Protein AF-A0A6G7IZD3-F1 (afdb_monomer_lite)

pLDDT: mean 78.86, std 16.86, range [27.64, 96.38]

Structure (mmCIF, N/CA/C/O backbone):
data_AF-A0A6G7IZD3-F1
#
_entry.id   AF-A0A6G7IZD3-F1
#
loop_
_atom_site.group_PDB
_atom_site.id
_atom_site.type_symbol
_atom_site.label_atom_id
_atom_site.label_alt_id
_atom_site.label_comp_id
_atom_site.label_asym_id
_atom_site.label_entity_id
_atom_site.label_seq_id
_atom_site.pdbx_PDB_ins_code
_atom_site.Cartn_x
_atom_site.Cartn_y
_atom_site.Cartn_z
_atom_site.occupancy
_atom_site.B_iso_or_equiv
_atom_site.auth_seq_id
_atom_site.auth_comp_id
_atom_site.auth_asym_id
_atom_site.auth_atom_id
_atom_site.pdbx_PDB_model_num
ATOM 1 N N . MET A 1 1 ? 18.935 -25.481 -14.972 1.00 35.91 1 MET A N 1
ATOM 2 C CA . MET A 1 1 ? 19.713 -24.483 -14.198 1.00 35.91 1 MET A CA 1
ATOM 3 C C . MET A 1 1 ? 18.790 -23.864 -13.155 1.00 35.91 1 MET A C 1
ATOM 5 O O . MET A 1 1 ? 17.747 -23.353 -13.542 1.00 35.91 1 MET A O 1
ATOM 9 N N . ARG A 1 2 ? 19.102 -23.977 -11.855 1.00 42.25 2 ARG A N 1
ATOM 10 C CA . ARG A 1 2 ? 18.309 -23.358 -10.774 1.00 42.25 2 ARG A CA 1
ATOM 11 C C . ARG A 1 2 ? 18.469 -21.837 -10.853 1.00 42.25 2 ARG A C 1
ATOM 13 O O . ARG A 1 2 ? 19.599 -21.363 -10.804 1.00 42.25 2 ARG A O 1
ATOM 20 N N . LYS A 1 3 ? 17.362 -21.101 -10.994 1.00 42.66 3 LYS A N 1
ATOM 21 C CA . LYS A 1 3 ? 17.343 -19.641 -10.840 1.00 42.66 3 LYS A CA 1
ATOM 22 C C . LYS A 1 3 ? 17.740 -19.331 -9.395 1.00 42.66 3 LYS A C 1
ATOM 24 O O . LYS A 1 3 ? 17.061 -19.772 -8.472 1.00 42.66 3 LYS A O 1
ATOM 29 N N . GLN A 1 4 ? 18.888 -18.695 -9.194 1.00 53.31 4 GLN A N 1
ATOM 30 C CA . GLN A 1 4 ? 19.262 -18.155 -7.890 1.00 53.31 4 GLN A CA 1
ATOM 31 C C . GLN A 1 4 ? 18.761 -16.715 -7.858 1.00 53.31 4 GLN A C 1
ATOM 33 O O . GLN A 1 4 ? 19.456 -15.802 -8.297 1.00 53.31 4 GLN A O 1
ATOM 38 N N . ASP A 1 5 ? 17.519 -16.545 -7.410 1.00 52.12 5 ASP A N 1
ATOM 39 C CA . ASP A 1 5 ? 16.900 -15.236 -7.238 1.00 52.12 5 ASP A CA 1
ATOM 40 C C . ASP A 1 5 ? 17.411 -14.645 -5.913 1.00 52.12 5 ASP A C 1
ATOM 42 O O . ASP A 1 5 ? 17.021 -15.094 -4.833 1.00 52.12 5 ASP A O 1
ATOM 46 N N . LEU A 1 6 ? 18.305 -13.653 -5.973 1.00 57.88 6 LEU A N 1
ATOM 47 C CA . LEU A 1 6 ? 18.665 -12.862 -4.795 1.00 57.88 6 LEU A CA 1
ATOM 48 C C . LEU A 1 6 ? 17.805 -11.596 -4.775 1.00 57.88 6 LEU A C 1
ATOM 50 O O . LEU A 1 6 ? 17.973 -10.683 -5.587 1.00 57.88 6 LEU A O 1
ATOM 54 N N . GLY A 1 7 ? 16.847 -11.567 -3.849 1.00 58.84 7 GLY A N 1
ATOM 55 C CA . GLY A 1 7 ? 15.997 -10.412 -3.577 1.00 58.84 7 GLY A CA 1
ATOM 56 C C . GLY A 1 7 ? 16.368 -9.762 -2.249 1.00 58.84 7 GLY A C 1
ATOM 57 O O . GLY A 1 7 ? 16.446 -10.446 -1.230 1.00 58.84 7 GLY A O 1
ATOM 58 N N . MET A 1 8 ? 16.561 -8.442 -2.242 1.00 63.50 8 MET A N 1
ATOM 59 C CA . MET A 1 8 ? 16.710 -7.658 -1.012 1.00 63.50 8 MET A CA 1
ATOM 60 C C . MET A 1 8 ? 15.430 -6.875 -0.733 1.00 63.50 8 MET A C 1
ATOM 62 O O . MET A 1 8 ? 14.845 -6.262 -1.633 1.00 63.50 8 MET A O 1
ATOM 66 N N . TRP A 1 9 ? 15.007 -6.895 0.530 1.00 63.50 9 TRP A N 1
ATOM 67 C CA . TRP A 1 9 ? 13.787 -6.255 1.003 1.00 63.50 9 TRP A CA 1
ATOM 68 C C . TRP A 1 9 ? 14.117 -5.245 2.091 1.00 63.50 9 TRP A C 1
ATOM 70 O O . TRP A 1 9 ? 14.717 -5.602 3.102 1.00 63.50 9 TRP A O 1
ATOM 80 N N . TYR A 1 10 ? 13.653 -4.012 1.916 1.00 62.75 10 TYR A N 1
ATOM 81 C CA . TYR A 1 10 ? 13.659 -3.010 2.973 1.00 62.75 10 TYR A CA 1
ATOM 82 C C . TYR A 1 10 ? 12.242 -2.492 3.161 1.00 62.75 10 TYR A C 1
ATOM 84 O O . TYR A 1 10 ? 11.595 -2.063 2.205 1.00 62.75 10 TYR A O 1
ATOM 92 N N . GLN A 1 11 ? 11.748 -2.554 4.394 1.00 63.59 11 GLN A N 1
ATOM 93 C CA . GLN A 1 11 ? 10.461 -1.990 4.768 1.00 63.59 11 GLN A CA 1
ATOM 94 C C . GLN A 1 11 ? 10.669 -1.038 5.937 1.00 63.59 11 GLN A C 1
ATOM 96 O O . GLN A 1 11 ? 11.141 -1.441 6.997 1.00 63.59 11 GLN A O 1
ATOM 101 N N . VAL A 1 12 ? 10.315 0.225 5.727 1.00 64.44 12 VAL A N 1
ATOM 102 C CA . VAL A 1 12 ? 10.351 1.260 6.754 1.00 64.44 12 VAL A CA 1
ATOM 103 C C . VAL A 1 12 ? 8.914 1.600 7.101 1.00 64.44 12 VAL A C 1
ATOM 105 O O . VAL A 1 12 ? 8.149 2.032 6.241 1.00 64.44 12 VAL A O 1
ATOM 108 N N . PHE A 1 13 ? 8.552 1.400 8.363 1.00 63.47 13 PHE A N 1
ATOM 109 C CA . PHE A 1 13 ? 7.312 1.918 8.920 1.00 63.47 13 PHE A CA 1
ATOM 110 C C . PHE A 1 13 ? 7.646 3.121 9.788 1.00 63.47 13 PHE A C 1
ATOM 112 O O . PHE A 1 13 ? 8.287 2.984 10.828 1.00 63.47 13 PHE A O 1
ATOM 119 N N . LEU A 1 14 ? 7.185 4.296 9.381 1.00 60.03 14 LEU A N 1
ATOM 120 C CA . LEU A 1 14 ? 7.138 5.454 10.255 1.00 60.03 14 LEU A CA 1
ATOM 121 C C . LEU A 1 14 ? 5.797 5.411 10.984 1.00 60.03 14 LEU A C 1
ATOM 123 O O . LEU A 1 14 ? 4.735 5.707 10.428 1.00 60.03 14 LEU A O 1
ATOM 127 N N . PHE A 1 15 ? 5.859 4.959 12.233 1.00 55.59 15 PHE A N 1
ATOM 128 C CA . PHE A 1 15 ? 4.711 4.895 13.121 1.00 55.59 15 PHE A CA 1
ATOM 129 C C . PHE A 1 15 ? 4.615 6.194 13.920 1.00 55.59 15 PHE A C 1
ATOM 131 O O . PHE A 1 15 ? 5.536 6.539 14.659 1.00 55.59 15 PHE A O 1
ATOM 138 N N . HIS A 1 16 ? 3.493 6.906 13.808 1.00 55.91 16 HIS A N 1
ATOM 139 C CA . HIS A 1 16 ? 3.177 7.950 14.775 1.00 55.91 16 HIS A CA 1
ATOM 140 C C . HIS A 1 16 ? 2.658 7.275 16.059 1.00 55.91 16 HIS A C 1
ATOM 142 O O . HIS A 1 16 ? 1.757 6.443 15.944 1.00 55.91 16 HIS A O 1
ATOM 148 N N . PRO A 1 17 ? 3.145 7.607 17.272 1.00 47.50 17 PRO A N 1
ATOM 149 C CA . PRO A 1 17 ? 2.797 6.897 18.516 1.00 47.50 17 PRO A CA 1
ATOM 150 C C . PRO A 1 17 ? 1.292 6.783 18.808 1.00 47.50 17 PRO A C 1
ATOM 152 O O . PRO A 1 17 ? 0.850 5.847 19.468 1.00 47.50 17 PRO A O 1
ATOM 155 N N . SER A 1 18 ? 0.489 7.713 18.283 1.00 59.00 18 SER A N 1
ATOM 156 C CA . SER A 1 18 ? -0.975 7.714 18.395 1.00 59.00 18 SER A CA 1
ATOM 157 C C . SER A 1 18 ? -1.666 6.633 17.553 1.00 59.00 18 SER A C 1
ATOM 159 O O . SER A 1 18 ? -2.852 6.361 17.742 1.00 59.00 18 SER A O 1
ATOM 161 N N . GLY A 1 19 ? -0.956 6.040 16.588 1.00 65.81 19 GLY A N 1
ATOM 162 C CA . GLY A 1 19 ? -1.510 5.112 15.611 1.00 65.81 19 GLY A CA 1
ATOM 163 C C . GLY A 1 19 ? -2.599 5.735 14.734 1.00 65.81 19 GLY A C 1
ATOM 164 O O . GLY A 1 19 ? -3.431 4.996 14.228 1.00 65.81 19 GLY A O 1
ATOM 165 N N . ILE A 1 20 ? -2.654 7.066 14.594 1.00 79.88 20 ILE A N 1
ATOM 166 C CA . ILE A 1 20 ? -3.633 7.773 13.743 1.00 79.88 20 ILE A CA 1
ATOM 167 C C . ILE A 1 20 ? -3.161 7.808 12.289 1.00 79.88 20 ILE A C 1
ATOM 169 O O . ILE A 1 20 ? -3.960 7.624 11.373 1.00 79.88 20 ILE A O 1
ATOM 173 N N . LEU A 1 21 ? -1.860 8.020 12.091 1.00 82.94 21 LEU A N 1
ATOM 174 C CA . LEU A 1 21 ? -1.220 8.100 10.788 1.00 82.94 21 LEU A CA 1
ATOM 175 C C . LEU A 1 21 ? -0.028 7.151 10.739 1.00 82.94 21 LEU A C 1
ATOM 177 O O . LEU A 1 21 ? 0.789 7.107 11.662 1.00 82.94 21 LEU A O 1
ATOM 181 N N . VAL A 1 22 ? 0.055 6.394 9.653 1.00 83.50 22 VAL A N 1
ATOM 182 C CA . VAL A 1 22 ? 1.149 5.466 9.382 1.00 83.50 22 VAL A CA 1
ATOM 183 C C . VAL A 1 22 ? 1.633 5.715 7.964 1.00 83.50 22 VAL A C 1
ATOM 185 O O . VAL A 1 22 ? 0.832 5.716 7.031 1.00 83.50 22 VAL A O 1
ATOM 188 N N . LEU A 1 23 ? 2.938 5.915 7.815 1.00 83.50 23 LEU A N 1
ATOM 189 C CA . LEU A 1 23 ? 3.604 5.946 6.519 1.00 83.50 23 LEU A CA 1
ATOM 190 C C . LEU A 1 23 ? 4.475 4.696 6.412 1.00 83.50 23 LEU A C 1
ATOM 192 O O . LEU A 1 23 ? 5.363 4.475 7.236 1.00 83.50 23 LEU A O 1
ATOM 196 N N . GLY A 1 24 ? 4.190 3.865 5.421 1.00 82.25 24 GLY A N 1
ATOM 197 C CA . GLY A 1 24 ? 4.995 2.719 5.044 1.00 82.25 24 GLY A CA 1
ATOM 198 C C . GLY A 1 24 ? 5.699 2.993 3.723 1.00 82.25 24 GLY A C 1
ATOM 199 O O . GLY A 1 24 ? 5.113 3.535 2.793 1.00 82.25 24 GLY A O 1
ATOM 200 N N . SER A 1 25 ? 6.970 2.623 3.635 1.00 78.88 25 SER A N 1
ATOM 201 C CA . SER A 1 25 ? 7.664 2.512 2.355 1.00 78.88 25 SER A CA 1
ATOM 202 C C . SER A 1 25 ? 8.340 1.155 2.274 1.00 78.88 25 SER A C 1
ATOM 204 O O . SER A 1 25 ? 9.030 0.726 3.202 1.00 78.88 25 SER A O 1
ATOM 206 N N . LYS A 1 26 ? 8.139 0.470 1.154 1.00 80.94 26 LYS A N 1
ATOM 207 C CA . LYS A 1 26 ? 8.713 -0.832 0.847 1.00 80.94 26 LYS A CA 1
ATOM 208 C C . LYS A 1 26 ? 9.536 -0.726 -0.428 1.00 80.94 26 LYS A C 1
ATOM 210 O O . LYS A 1 26 ? 9.001 -0.435 -1.491 1.00 80.94 26 LYS A O 1
ATOM 215 N N . LEU A 1 27 ? 10.828 -1.010 -0.323 1.00 81.31 27 LEU A N 1
ATOM 216 C CA . LEU A 1 27 ? 11.745 -1.107 -1.451 1.00 81.31 27 LEU A CA 1
ATOM 217 C C . LEU A 1 27 ? 12.117 -2.575 -1.677 1.00 81.31 27 LEU A C 1
ATOM 219 O O . LEU A 1 27 ? 12.461 -3.300 -0.739 1.00 81.31 27 LEU A O 1
ATOM 223 N N . LYS A 1 28 ? 12.041 -3.006 -2.932 1.00 79.38 28 LYS A N 1
ATOM 224 C CA . LYS A 1 28 ? 12.362 -4.355 -3.385 1.00 79.38 28 LYS A CA 1
ATOM 225 C C . LYS A 1 28 ? 13.293 -4.271 -4.591 1.00 79.38 28 LYS A C 1
ATOM 227 O O . LYS A 1 28 ? 12.936 -3.683 -5.609 1.00 79.38 28 LYS A O 1
ATOM 232 N N . GLY A 1 29 ? 14.462 -4.890 -4.476 1.00 79.25 29 GLY A N 1
ATOM 233 C CA . GLY A 1 29 ? 15.401 -5.070 -5.582 1.00 79.25 29 GLY A CA 1
ATOM 234 C C . GLY A 1 29 ? 15.582 -6.552 -5.879 1.00 79.25 29 GLY A C 1
ATOM 235 O O . GLY A 1 29 ? 15.780 -7.335 -4.950 1.00 79.25 29 GLY A O 1
ATOM 236 N N . HIS A 1 30 ? 15.493 -6.936 -7.149 1.00 80.19 30 HIS A N 1
ATOM 237 C CA . HIS A 1 30 ? 15.719 -8.304 -7.618 1.00 80.19 30 HIS A CA 1
ATOM 238 C C . HIS A 1 30 ? 16.832 -8.304 -8.660 1.00 80.19 30 HIS A C 1
ATOM 240 O O . HIS A 1 30 ? 16.741 -7.583 -9.655 1.00 80.19 30 HI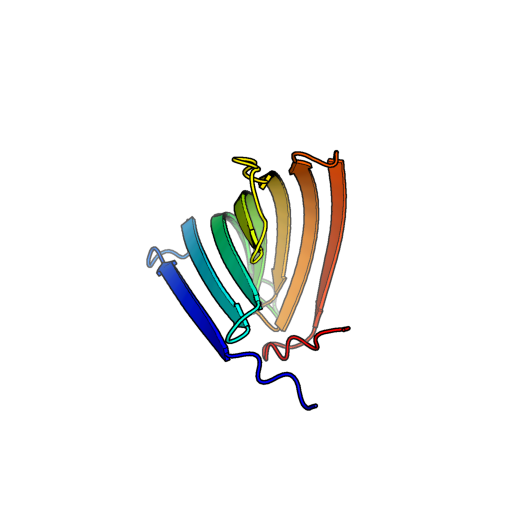S A O 1
ATOM 246 N N . ILE A 1 31 ? 17.856 -9.130 -8.438 1.00 71.50 31 ILE A N 1
ATOM 247 C CA . ILE A 1 31 ? 18.973 -9.294 -9.369 1.00 71.50 31 ILE A CA 1
ATOM 248 C C . ILE A 1 31 ? 19.047 -10.758 -9.791 1.00 71.50 31 ILE A C 1
ATOM 250 O O . ILE A 1 31 ? 19.312 -11.632 -8.967 1.00 71.50 31 ILE A O 1
ATOM 254 N N . ASN A 1 32 ? 18.860 -11.015 -11.083 1.00 72.88 32 ASN A N 1
ATOM 255 C CA . ASN A 1 32 ? 19.181 -12.299 -11.690 1.00 72.88 32 ASN A CA 1
ATOM 256 C C . ASN A 1 32 ? 20.577 -12.184 -12.295 1.00 72.88 32 ASN A C 1
ATOM 258 O O . ASN A 1 32 ? 20.760 -11.501 -13.307 1.00 72.88 32 ASN A O 1
ATOM 262 N N . PHE A 1 33 ? 21.565 -12.834 -11.674 1.00 63.50 33 PHE A N 1
ATOM 263 C CA . PHE A 1 33 ? 22.957 -12.777 -12.124 1.00 63.50 33 PHE A CA 1
ATOM 264 C C . PHE A 1 33 ? 23.075 -13.068 -13.630 1.00 63.50 33 PHE A C 1
ATOM 266 O O . PHE A 1 33 ? 22.760 -14.164 -14.094 1.00 63.50 33 PHE A O 1
ATOM 273 N N . GLY A 1 34 ? 23.521 -12.062 -14.389 1.00 61.44 34 GLY A N 1
ATOM 274 C CA . GLY A 1 34 ? 23.808 -12.163 -15.821 1.00 61.44 34 GLY A CA 1
ATOM 275 C C . GLY A 1 34 ? 22.635 -11.946 -16.784 1.00 61.44 34 GLY A C 1
ATOM 276 O O . GLY A 1 34 ? 22.826 -12.167 -17.979 1.00 61.44 34 GLY A O 1
ATOM 277 N N . LYS A 1 35 ? 21.440 -11.540 -16.325 1.00 67.56 35 LYS A N 1
ATOM 278 C CA . LYS A 1 35 ? 20.299 -11.291 -17.231 1.00 67.56 35 LYS A CA 1
ATOM 279 C C . LYS A 1 35 ? 19.516 -10.024 -16.924 1.00 67.56 35 LYS A C 1
ATOM 281 O O . LYS A 1 35 ? 19.556 -9.086 -17.715 1.00 67.56 35 LYS A O 1
ATOM 286 N N . ASP A 1 36 ? 18.817 -10.019 -15.795 1.00 79.38 36 ASP A N 1
ATOM 287 C CA . ASP A 1 36 ? 17.743 -9.063 -15.548 1.00 79.38 36 ASP A CA 1
ATOM 288 C C . ASP A 1 36 ? 17.873 -8.467 -14.147 1.00 79.38 36 ASP A C 1
ATOM 290 O O . ASP A 1 36 ? 18.170 -9.164 -13.172 1.00 79.38 36 ASP A O 1
ATOM 294 N N . PHE A 1 37 ? 17.621 -7.169 -14.051 1.00 83.12 37 PHE A N 1
ATOM 295 C CA . PHE A 1 37 ? 17.531 -6.424 -12.806 1.00 83.12 37 PHE A CA 1
ATOM 296 C C . PHE A 1 37 ? 16.142 -5.797 -12.711 1.00 83.12 37 PHE A C 1
ATOM 298 O O . PHE A 1 37 ? 15.597 -5.329 -13.704 1.00 83.12 37 PHE A O 1
ATOM 305 N N . SER A 1 38 ? 15.544 -5.759 -11.525 1.00 81.50 38 SER A N 1
ATOM 306 C CA . SER A 1 38 ? 14.312 -4.997 -11.319 1.00 81.50 38 SER A CA 1
ATOM 307 C C . SER A 1 38 ? 14.321 -4.268 -9.990 1.00 81.50 38 SER A C 1
ATOM 309 O O . SER A 1 38 ? 14.821 -4.768 -8.979 1.00 81.50 38 SER A O 1
ATOM 311 N N . LEU A 1 39 ? 13.742 -3.073 -10.015 1.00 83.81 39 LEU A N 1
ATOM 312 C CA . LEU A 1 39 ? 13.560 -2.206 -8.866 1.00 83.81 39 LEU A CA 1
ATOM 313 C C . LEU A 1 39 ? 12.075 -1.909 -8.730 1.00 83.81 39 LEU A C 1
ATOM 315 O O . LEU A 1 39 ? 11.421 -1.499 -9.688 1.00 83.81 39 LEU A O 1
ATOM 319 N N . TYR A 1 40 ? 11.559 -2.090 -7.526 1.00 85.19 40 TYR A N 1
ATOM 320 C CA . TYR A 1 40 ? 10.186 -1.788 -7.163 1.00 85.19 40 TYR A CA 1
ATOM 321 C C . TYR A 1 40 ? 10.186 -1.019 -5.846 1.00 85.19 40 TYR A C 1
ATOM 323 O O . TYR A 1 40 ? 10.765 -1.481 -4.862 1.00 85.19 40 TYR A O 1
ATOM 331 N N . GLN A 1 41 ? 9.527 0.134 -5.813 1.00 85.94 41 GLN A N 1
ATOM 332 C CA . GLN A 1 41 ? 9.216 0.840 -4.578 1.00 85.94 41 GLN A CA 1
ATOM 333 C C . GLN A 1 41 ? 7.713 1.066 -4.481 1.00 85.94 41 GLN A C 1
ATOM 335 O O . GLN A 1 41 ? 7.075 1.532 -5.421 1.00 85.94 41 GLN A O 1
ATOM 340 N N . ASN A 1 42 ? 7.187 0.765 -3.305 1.00 87.50 42 ASN A N 1
ATOM 341 C CA . ASN A 1 42 ? 5.840 1.079 -2.881 1.00 87.50 42 ASN A CA 1
ATOM 342 C C . ASN A 1 42 ? 5.920 2.043 -1.701 1.00 87.50 42 ASN A C 1
ATOM 344 O O . ASN A 1 42 ? 6.686 1.810 -0.766 1.00 87.50 42 ASN A O 1
ATOM 348 N N . THR A 1 43 ? 5.111 3.088 -1.726 1.00 88.56 43 THR A N 1
ATOM 349 C CA . THR A 1 43 ? 4.871 3.965 -0.585 1.00 88.56 43 THR A CA 1
ATOM 350 C C . THR A 1 43 ? 3.387 3.938 -0.280 1.00 88.56 43 THR A C 1
ATOM 352 O O . THR A 1 43 ? 2.564 4.200 -1.154 1.00 88.56 43 THR A O 1
ATOM 355 N N . ASP A 1 44 ? 3.041 3.625 0.961 1.00 88.88 44 ASP A N 1
ATOM 356 C CA . ASP A 1 44 ? 1.679 3.583 1.459 1.00 88.88 44 ASP A CA 1
ATOM 357 C C . ASP A 1 44 ? 1.478 4.573 2.606 1.00 88.88 44 ASP A C 1
ATOM 359 O O . ASP A 1 44 ? 2.234 4.620 3.571 1.00 88.88 44 ASP A O 1
ATOM 363 N N . LEU A 1 45 ? 0.420 5.369 2.510 1.00 91.00 45 LEU A N 1
ATOM 364 C CA . LEU A 1 45 ? -0.037 6.249 3.572 1.00 91.00 45 LEU A CA 1
ATOM 365 C C . LEU A 1 45 ? -1.353 5.711 4.112 1.00 91.00 45 LEU A C 1
ATOM 367 O O . LEU A 1 45 ? -2.286 5.461 3.351 1.00 91.00 45 LEU A O 1
ATOM 371 N N . ARG A 1 46 ? -1.464 5.570 5.428 1.00 90.94 46 ARG A N 1
ATOM 372 C CA . ARG A 1 46 ? -2.663 5.057 6.083 1.00 90.94 46 ARG A CA 1
ATOM 373 C C . ARG A 1 46 ? -3.131 5.992 7.179 1.00 90.94 46 ARG A C 1
ATOM 375 O O . ARG A 1 46 ? -2.356 6.378 8.048 1.00 90.94 46 ARG A O 1
ATOM 382 N N . LEU A 1 47 ? -4.429 6.274 7.160 1.00 91.00 47 LEU A N 1
ATOM 383 C CA . LEU A 1 47 ? -5.123 7.064 8.165 1.00 91.00 47 LEU A CA 1
ATOM 384 C C . LEU A 1 47 ? -6.164 6.200 8.870 1.00 91.00 47 LEU A C 1
ATOM 386 O O . LEU A 1 47 ? -7.026 5.583 8.239 1.00 91.00 47 LEU A O 1
ATOM 390 N N . ASN A 1 48 ? -6.088 6.160 10.194 1.00 91.56 48 ASN A N 1
ATOM 391 C CA . ASN A 1 48 ? -7.052 5.485 11.047 1.00 91.56 48 ASN A CA 1
ATOM 392 C C . ASN A 1 48 ? -8.152 6.493 11.392 1.00 91.56 48 ASN A C 1
ATOM 394 O O . ASN A 1 48 ? -7.930 7.416 12.171 1.00 91.56 48 ASN A O 1
ATOM 398 N N . ILE A 1 49 ? -9.335 6.323 10.802 1.00 92.38 49 ILE A N 1
ATOM 399 C CA . ILE A 1 49 ? -10.440 7.282 10.938 1.00 92.38 49 ILE A CA 1
ATOM 400 C C . ILE A 1 49 ? -11.163 7.074 12.266 1.00 92.38 49 ILE A C 1
ATOM 402 O O . ILE A 1 49 ? -11.437 8.025 12.997 1.00 92.38 49 ILE A O 1
ATOM 406 N N . LYS A 1 50 ? -11.502 5.822 12.585 1.00 91.19 50 LYS A N 1
ATOM 407 C CA . LYS A 1 50 ? -12.296 5.512 13.774 1.00 91.19 50 LYS A CA 1
ATOM 408 C C . LYS A 1 50 ? -11.863 4.206 14.408 1.00 91.19 50 LYS A C 1
ATOM 410 O O . LYS A 1 50 ? -11.595 3.220 13.727 1.00 91.19 50 LYS A O 1
ATOM 415 N N . ARG A 1 51 ? -11.856 4.204 15.740 1.00 89.75 51 ARG A N 1
ATOM 416 C CA . ARG A 1 51 ? -11.686 3.015 16.569 1.00 89.75 51 ARG A CA 1
ATOM 417 C C . ARG A 1 51 ? -12.976 2.750 17.336 1.00 89.75 51 ARG A C 1
ATOM 419 O O . ARG A 1 51 ? -13.428 3.603 18.095 1.00 89.75 51 ARG A O 1
ATOM 426 N N . PHE A 1 52 ? -13.524 1.560 17.161 1.00 90.56 52 PHE A N 1
ATOM 427 C CA . PHE A 1 52 ? -14.648 1.031 17.915 1.00 90.56 52 PHE A CA 1
ATOM 428 C C . PHE A 1 52 ? -14.113 0.076 18.979 1.00 90.56 52 PHE A C 1
ATOM 430 O O . PHE A 1 52 ? -13.346 -0.839 18.675 1.00 90.56 52 PHE A O 1
ATOM 437 N N . LYS A 1 53 ? -14.494 0.299 20.236 1.00 88.88 53 LYS A N 1
ATOM 438 C CA . LYS A 1 53 ? -14.246 -0.655 21.319 1.00 88.88 53 LYS A CA 1
ATOM 439 C C . LYS A 1 53 ? -15.480 -1.543 21.427 1.00 88.88 53 LYS A C 1
ATOM 441 O O . LYS A 1 53 ? -16.557 -1.041 21.724 1.00 88.88 53 LYS A O 1
ATOM 446 N N . THR A 1 54 ? -15.323 -2.827 21.137 1.00 85.88 54 THR A N 1
ATOM 447 C CA . THR A 1 54 ? -16.356 -3.837 21.402 1.00 85.88 54 THR A CA 1
ATOM 448 C C . THR A 1 54 ? -15.955 -4.647 22.633 1.00 85.88 54 THR A C 1
ATOM 450 O O . THR A 1 54 ? -14.814 -4.546 23.085 1.00 85.88 54 THR A O 1
ATOM 453 N N . ASN A 1 55 ? -16.865 -5.467 23.159 1.00 86.44 55 ASN A N 1
ATOM 454 C CA . ASN A 1 55 ? -16.599 -6.307 24.334 1.00 86.44 55 ASN A CA 1
ATOM 455 C C . ASN A 1 55 ? -15.536 -7.391 24.092 1.00 86.44 55 ASN A C 1
ATOM 457 O O . ASN A 1 55 ? -15.045 -7.976 25.050 1.00 86.44 55 ASN A O 1
ATOM 461 N N . VAL A 1 56 ? -15.192 -7.666 22.831 1.00 85.88 56 VAL A N 1
ATOM 462 C CA . VAL A 1 56 ? -14.286 -8.759 22.453 1.00 85.88 56 VAL A CA 1
ATOM 463 C C . VAL A 1 56 ? -13.041 -8.221 21.760 1.00 85.88 56 VAL A C 1
ATOM 465 O O . VAL A 1 56 ? -11.926 -8.462 22.213 1.00 85.88 56 VAL A O 1
ATOM 468 N N . ILE A 1 57 ? -13.218 -7.460 20.675 1.00 87.50 57 ILE A N 1
ATOM 469 C CA . ILE A 1 57 ? -12.107 -6.998 19.838 1.00 87.50 57 ILE A CA 1
ATOM 470 C C . ILE A 1 57 ? -12.252 -5.514 19.456 1.00 87.50 57 ILE A C 1
ATOM 472 O O . ILE A 1 57 ? -13.280 -5.096 18.916 1.00 87.50 57 ILE A O 1
ATOM 476 N N . PRO A 1 58 ? -11.235 -4.671 19.704 1.00 88.31 58 PRO A N 1
ATOM 477 C CA . PRO A 1 58 ? -11.149 -3.352 19.096 1.00 88.31 58 PRO A CA 1
ATOM 478 C C . PRO A 1 58 ? -11.118 -3.439 17.568 1.00 88.31 58 PRO A C 1
ATOM 480 O O . PRO A 1 58 ? -10.257 -4.109 16.995 1.00 88.31 58 PRO A O 1
ATOM 483 N N . ILE A 1 59 ? -12.023 -2.708 16.919 1.00 91.56 59 ILE A N 1
ATOM 484 C CA . ILE A 1 59 ? -12.111 -2.599 15.461 1.00 91.56 59 ILE A CA 1
ATOM 485 C C . ILE A 1 59 ? -11.639 -1.206 15.050 1.00 91.56 59 ILE A C 1
ATOM 487 O O . ILE A 1 59 ? -12.083 -0.201 15.600 1.00 91.56 59 ILE A O 1
ATOM 491 N N . VAL A 1 60 ? -10.740 -1.132 14.076 1.00 91.38 60 VAL A N 1
ATOM 492 C CA . VAL A 1 60 ? -10.272 0.112 13.463 1.00 91.38 60 VAL A CA 1
ATOM 493 C C . VAL A 1 60 ? -10.744 0.155 12.023 1.00 91.38 60 VAL A C 1
ATOM 495 O O . VAL A 1 60 ? -10.520 -0.790 11.273 1.00 91.38 60 VAL A O 1
ATOM 498 N N . VAL A 1 61 ? -11.357 1.264 11.635 1.00 94.00 61 VAL A N 1
ATOM 499 C CA . VAL A 1 61 ? -11.702 1.563 10.246 1.00 94.00 61 VAL A CA 1
ATOM 500 C C . VAL A 1 61 ? -10.859 2.740 9.789 1.00 94.00 61 VAL A C 1
ATOM 502 O O . VAL A 1 61 ? -10.658 3.705 10.535 1.00 94.00 61 VAL A O 1
ATOM 505 N N . GLY A 1 62 ? -10.367 2.676 8.561 1.00 94.50 62 GLY A N 1
ATOM 506 C CA . GLY A 1 62 ? -9.588 3.760 7.998 1.00 94.50 62 GLY A CA 1
ATOM 507 C C . GLY A 1 62 ? -9.480 3.717 6.488 1.00 94.50 62 GLY A C 1
ATOM 508 O O . GLY A 1 62 ? -10.048 2.856 5.818 1.00 94.50 62 GLY A O 1
ATOM 509 N N . VAL A 1 63 ? -8.717 4.672 5.976 1.00 95.94 63 VAL A N 1
ATOM 510 C CA . VAL A 1 63 ? -8.394 4.813 4.557 1.00 95.94 63 VAL A CA 1
ATOM 511 C C . VAL A 1 63 ? -6.897 4.681 4.357 1.00 95.94 63 VAL A C 1
ATOM 513 O O . VAL A 1 63 ? -6.101 4.897 5.274 1.00 95.94 63 VAL A O 1
ATOM 516 N N . TYR A 1 64 ? -6.506 4.319 3.148 1.00 94.44 64 TYR A N 1
ATOM 517 C CA . TYR A 1 64 ? -5.117 4.329 2.737 1.00 94.44 64 TYR A CA 1
ATOM 518 C C . TYR A 1 64 ? -4.984 4.783 1.293 1.00 94.44 64 TYR A C 1
ATOM 520 O O . TYR A 1 64 ? -5.875 4.555 0.478 1.00 94.44 64 TYR A O 1
ATOM 528 N N . GLY A 1 65 ? -3.860 5.416 0.998 1.00 95.06 65 GLY A N 1
ATOM 529 C CA . GLY A 1 65 ? -3.395 5.720 -0.343 1.00 95.06 65 GLY A CA 1
ATOM 530 C C . GLY A 1 65 ? -2.066 5.021 -0.581 1.00 95.06 65 GLY A C 1
ATOM 531 O O . GLY A 1 65 ? -1.316 4.780 0.363 1.00 95.06 65 GLY A O 1
ATOM 532 N N . GLY A 1 66 ? -1.783 4.677 -1.827 1.00 93.19 66 GLY A N 1
ATOM 533 C CA . GLY A 1 66 ? -0.518 4.077 -2.213 1.00 93.19 66 GLY A CA 1
ATOM 534 C C . GLY A 1 66 ? -0.015 4.647 -3.526 1.00 93.19 66 GLY A C 1
ATOM 535 O O . GLY A 1 66 ? -0.806 4.987 -4.407 1.00 93.19 66 GLY A O 1
ATOM 536 N N . PHE A 1 67 ? 1.303 4.727 -3.639 1.00 92.69 67 PHE A N 1
ATOM 537 C CA . PHE A 1 67 ? 2.008 5.051 -4.864 1.00 92.69 67 PHE A CA 1
ATOM 538 C C . PHE A 1 67 ? 3.111 4.020 -5.087 1.00 92.69 67 PHE A C 1
ATOM 540 O O . PHE A 1 67 ? 3.914 3.746 -4.198 1.00 92.69 67 PHE A O 1
ATOM 547 N N . ASP A 1 68 ?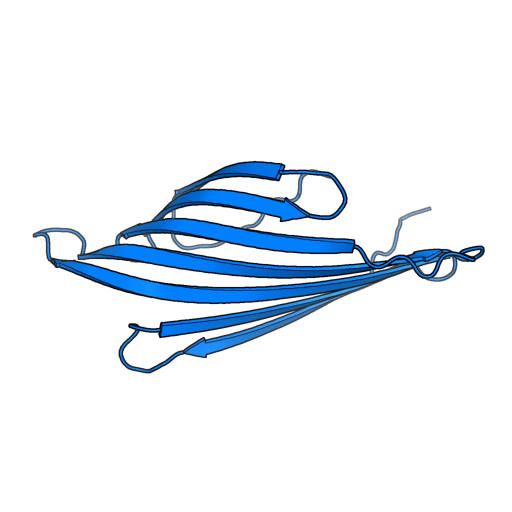 3.139 3.457 -6.284 1.00 90.81 68 ASP A N 1
ATOM 548 C CA . ASP A 1 68 ? 4.121 2.490 -6.736 1.00 90.81 68 ASP A CA 1
ATOM 549 C C . ASP A 1 68 ? 4.931 3.076 -7.879 1.00 90.81 68 ASP A C 1
ATOM 551 O O . ASP A 1 68 ? 4.370 3.629 -8.830 1.00 90.81 68 ASP A O 1
ATOM 555 N N . TYR A 1 69 ? 6.237 2.848 -7.843 1.00 89.62 69 TYR A N 1
ATOM 556 C CA . TYR A 1 69 ? 7.083 2.941 -9.019 1.00 89.62 69 TYR A CA 1
ATOM 557 C C . TYR A 1 69 ? 7.884 1.659 -9.199 1.00 89.62 69 TYR A C 1
ATOM 559 O O . TYR A 1 69 ? 8.357 1.038 -8.246 1.00 89.62 69 TYR A O 1
ATOM 567 N N . SER A 1 70 ? 8.073 1.260 -10.451 1.00 88.62 70 SER A N 1
ATOM 568 C CA . SER A 1 70 ? 8.898 0.108 -10.777 1.00 88.62 70 SER A CA 1
ATOM 569 C C . SER A 1 70 ? 9.537 0.213 -12.145 1.00 88.62 70 SER A C 1
ATOM 571 O O . SER A 1 70 ? 9.025 0.877 -13.050 1.00 88.62 70 SER A O 1
ATOM 573 N N . ARG A 1 71 ? 10.673 -0.463 -12.284 1.00 88.19 71 ARG A N 1
ATOM 574 C CA . ARG A 1 71 ? 11.374 -0.611 -13.549 1.00 88.19 71 ARG A CA 1
ATOM 575 C C . ARG A 1 71 ? 12.089 -1.949 -13.598 1.00 88.19 71 ARG A C 1
ATOM 577 O O . ARG A 1 71 ? 12.589 -2.446 -12.588 1.00 88.19 71 ARG A O 1
ATOM 584 N N . VAL A 1 72 ? 12.101 -2.523 -14.791 1.00 87.19 72 VAL A N 1
ATOM 585 C CA . VAL A 1 72 ? 12.797 -3.761 -15.113 1.00 87.19 72 VAL A CA 1
ATOM 586 C C . VAL A 1 72 ? 13.825 -3.420 -16.178 1.00 87.19 72 VAL A C 1
ATOM 588 O O . VAL A 1 72 ? 13.492 -2.760 -17.153 1.00 87.19 72 VAL A O 1
ATOM 591 N N . TRP A 1 73 ? 15.055 -3.862 -15.970 1.00 85.38 73 TRP A N 1
ATOM 592 C CA . TRP A 1 73 ? 16.159 -3.770 -16.908 1.00 85.38 73 TRP A CA 1
ATOM 593 C C . TRP A 1 73 ? 16.528 -5.185 -17.334 1.00 85.38 73 TRP A C 1
ATOM 595 O O . TRP A 1 73 ? 16.689 -6.071 -16.495 1.00 85.38 73 TRP A O 1
ATOM 605 N N . THR A 1 74 ? 16.688 -5.393 -18.633 1.00 84.62 74 THR A N 1
ATOM 606 C CA . THR A 1 74 ? 17.154 -6.662 -19.208 1.00 84.62 74 THR A CA 1
ATOM 607 C C . THR A 1 74 ? 18.450 -6.419 -19.975 1.00 84.62 74 THR A C 1
ATOM 609 O O . THR A 1 74 ? 18.747 -5.285 -20.351 1.00 84.62 74 THR A O 1
ATOM 612 N N . ALA A 1 75 ? 19.229 -7.468 -20.243 1.00 78.31 75 ALA A N 1
ATOM 613 C CA . ALA A 1 75 ? 20.543 -7.355 -20.890 1.00 78.31 75 ALA A CA 1
ATOM 614 C C . ALA A 1 75 ? 20.558 -6.629 -22.259 1.00 78.31 75 ALA A C 1
ATOM 616 O O . ALA A 1 75 ? 21.626 -6.242 -22.725 1.00 78.31 75 ALA A O 1
ATOM 617 N N . LYS A 1 76 ? 19.402 -6.454 -22.917 1.00 81.00 76 LYS A N 1
ATOM 618 C CA . LYS A 1 76 ? 19.251 -5.724 -24.192 1.00 81.00 76 LYS A CA 1
ATOM 619 C C . LYS A 1 76 ? 18.216 -4.591 -24.118 1.00 81.00 76 LYS A C 1
ATOM 621 O O . LYS A 1 76 ? 17.667 -4.201 -25.145 1.00 81.00 76 LYS A O 1
ATOM 626 N N . ASP A 1 77 ? 17.903 -4.102 -22.922 1.00 76.25 77 ASP A N 1
ATOM 627 C CA . ASP A 1 77 ? 16.883 -3.070 -22.737 1.00 76.25 77 ASP A CA 1
ATOM 628 C C . ASP A 1 77 ? 17.343 -1.706 -23.280 1.00 76.25 77 ASP A C 1
ATOM 630 O O . ASP A 1 77 ? 18.337 -1.141 -22.826 1.00 76.25 77 ASP A O 1
ATOM 634 N N . THR A 1 78 ? 16.598 -1.169 -24.247 1.00 76.75 78 THR A N 1
ATOM 635 C CA . THR A 1 78 ? 16.762 0.192 -24.787 1.00 76.75 78 THR A CA 1
ATOM 636 C C . THR A 1 78 ? 15.654 1.139 -24.321 1.00 76.75 78 THR A C 1
ATOM 638 O O . THR A 1 78 ? 15.610 2.296 -24.738 1.00 76.75 78 THR A O 1
ATOM 641 N N . SER A 1 79 ? 14.719 0.658 -23.498 1.00 77.62 79 SER A N 1
ATOM 642 C CA . SER A 1 79 ? 13.561 1.419 -23.051 1.00 77.62 79 SER A CA 1
ATOM 643 C C . SER A 1 79 ? 13.866 2.199 -21.767 1.00 77.62 79 SER A C 1
ATOM 645 O O . SER A 1 79 ? 14.528 1.725 -20.846 1.00 77.62 79 SER A O 1
ATOM 647 N N . ASN A 1 80 ? 13.361 3.433 -21.690 1.00 81.38 80 ASN A N 1
ATOM 648 C CA . ASN A 1 80 ? 13.411 4.264 -20.481 1.00 81.38 80 ASN A CA 1
ATOM 649 C C . ASN A 1 80 ? 12.066 4.314 -19.749 1.00 81.38 80 ASN A C 1
ATOM 651 O O . ASN A 1 80 ? 11.757 5.283 -19.056 1.00 81.38 80 ASN A O 1
ATOM 655 N N . LEU A 1 81 ? 11.263 3.263 -19.915 1.00 86.06 81 LEU A N 1
ATOM 656 C CA . LEU A 1 81 ? 9.916 3.202 -19.376 1.00 86.06 81 LEU A CA 1
ATOM 657 C C . LEU A 1 81 ? 9.949 2.905 -17.876 1.00 86.06 81 LEU A C 1
ATOM 659 O O . LEU A 1 81 ? 10.565 1.947 -17.411 1.00 86.06 81 LEU A O 1
ATOM 663 N N . TRP A 1 82 ? 9.253 3.747 -17.123 1.00 87.31 82 TRP A N 1
ATOM 664 C CA . TRP A 1 82 ? 8.953 3.533 -15.716 1.00 87.31 82 TRP A CA 1
ATOM 665 C C . TRP A 1 82 ? 7.474 3.196 -15.581 1.00 87.31 82 TRP A C 1
ATOM 667 O O . TRP A 1 82 ? 6.619 3.888 -16.134 1.00 87.31 82 TRP A O 1
ATOM 677 N N . HIS A 1 83 ? 7.166 2.150 -14.823 1.00 89.38 83 HIS A N 1
ATOM 678 C CA . HIS A 1 83 ? 5.793 1.780 -14.515 1.00 89.38 83 HIS A CA 1
ATOM 679 C C . HIS A 1 83 ? 5.400 2.389 -13.180 1.00 89.38 83 HIS A C 1
ATOM 681 O O . HIS A 1 83 ? 5.936 2.010 -12.137 1.00 89.38 83 HIS A O 1
ATOM 687 N N . THR A 1 84 ? 4.440 3.306 -13.215 1.00 91.56 84 THR A N 1
ATOM 688 C CA . THR A 1 84 ? 3.841 3.885 -12.015 1.00 91.56 84 THR A CA 1
ATOM 689 C C . THR A 1 84 ? 2.415 3.394 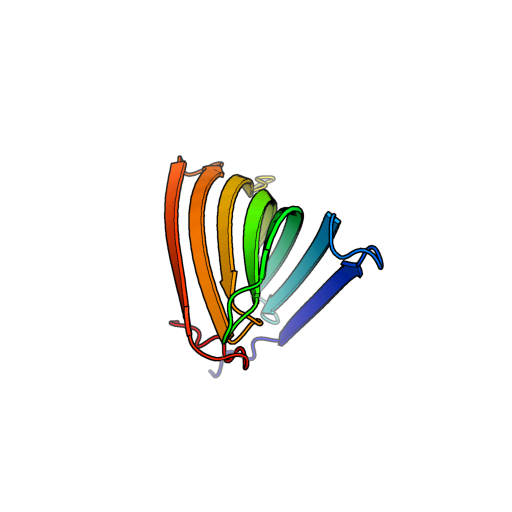-11.831 1.00 91.56 84 THR A C 1
ATOM 691 O O . THR A 1 84 ? 1.702 3.087 -12.797 1.00 91.56 84 THR A O 1
ATOM 694 N N . SER A 1 85 ? 2.004 3.295 -10.571 1.00 91.88 85 SER A N 1
ATOM 695 C CA . SER A 1 85 ? 0.605 3.108 -10.211 1.00 91.88 85 SER A CA 1
ATOM 696 C C . SER A 1 85 ? 0.279 3.876 -8.942 1.00 91.88 85 SER A C 1
ATOM 698 O O . SER A 1 85 ? 1.138 4.075 -8.091 1.00 91.88 85 SER A O 1
ATOM 700 N N . TYR A 1 86 ? -0.950 4.345 -8.824 1.00 94.50 86 TYR A N 1
ATOM 701 C CA . TYR A 1 86 ? -1.423 5.075 -7.664 1.00 94.50 86 TYR A CA 1
ATOM 702 C C . TYR A 1 86 ? -2.868 4.709 -7.382 1.00 94.50 86 TYR A C 1
ATOM 704 O O . TYR A 1 86 ? -3.623 4.300 -8.267 1.00 94.50 86 TYR A O 1
ATOM 712 N N . GLY A 1 87 ? -3.270 4.852 -6.133 1.00 95.19 87 GLY A N 1
ATOM 713 C CA . GLY A 1 87 ? -4.620 4.505 -5.746 1.00 95.19 87 GLY A CA 1
ATOM 714 C C . GLY A 1 87 ? -4.824 4.564 -4.258 1.00 95.19 87 GLY A C 1
ATOM 715 O O . GLY A 1 87 ? -4.016 5.112 -3.509 1.00 95.19 87 GLY A O 1
ATOM 716 N N . GLY A 1 88 ? -5.930 3.983 -3.832 1.00 96.31 88 GLY A N 1
ATOM 717 C CA . GLY A 1 88 ? -6.290 3.970 -2.434 1.00 96.31 88 GLY A CA 1
ATOM 718 C C . GLY A 1 88 ? -7.497 3.105 -2.161 1.00 96.31 88 GLY A C 1
ATOM 719 O O . GLY A 1 88 ? -8.101 2.512 -3.057 1.00 96.31 88 GLY A O 1
ATOM 720 N N . GLY A 1 89 ? -7.832 3.011 -0.888 1.00 96.19 89 GLY A N 1
ATOM 721 C CA . GLY A 1 89 ? -8.915 2.170 -0.439 1.00 96.19 89 GLY A CA 1
ATOM 722 C C . GLY A 1 89 ? -9.300 2.403 1.002 1.00 96.19 89 GLY A C 1
ATOM 723 O O . GLY A 1 89 ? -8.714 3.212 1.721 1.00 96.19 89 GLY A O 1
ATOM 724 N N . ILE A 1 90 ? -10.292 1.631 1.417 1.00 96.38 90 ILE A N 1
ATOM 725 C CA . ILE A 1 90 ? -10.735 1.533 2.800 1.00 96.38 90 ILE A CA 1
ATOM 726 C C . ILE A 1 90 ? -10.243 0.221 3.393 1.00 96.38 90 ILE A C 1
ATOM 728 O O . ILE A 1 90 ? -10.075 -0.781 2.691 1.00 96.38 90 ILE A O 1
ATOM 732 N N . TYR A 1 91 ? -10.023 0.215 4.700 1.00 93.81 91 TYR A N 1
ATOM 733 C CA . TYR A 1 91 ? -9.724 -1.004 5.428 1.00 93.81 91 TYR A CA 1
ATOM 734 C C . TYR A 1 91 ? -10.445 -1.050 6.769 1.00 93.81 91 TYR A C 1
ATOM 736 O O . TYR A 1 91 ? -10.732 -0.027 7.393 1.00 93.81 91 TYR A O 1
ATOM 744 N N . VAL A 1 92 ? -10.675 -2.277 7.221 1.00 93.31 92 VAL A N 1
ATOM 745 C CA . VAL A 1 92 ? -11.170 -2.606 8.555 1.00 93.31 92 VAL A CA 1
ATOM 746 C C . VAL A 1 92 ? -10.192 -3.592 9.179 1.00 93.31 92 VAL A C 1
ATOM 748 O O . VAL A 1 92 ? -9.822 -4.575 8.541 1.00 93.31 92 VAL A O 1
ATOM 751 N N . ASN A 1 93 ? -9.746 -3.329 10.403 1.00 90.12 93 ASN A N 1
ATOM 752 C CA . ASN A 1 93 ? -8.786 -4.144 11.142 1.00 90.12 93 ASN A CA 1
ATOM 753 C C . ASN A 1 93 ? -9.329 -4.465 12.540 1.00 90.12 93 ASN A C 1
ATOM 755 O O . ASN A 1 93 ? -9.625 -3.555 13.308 1.00 90.12 93 ASN A O 1
ATOM 759 N N . GLY A 1 94 ? -9.443 -5.750 12.871 1.00 88.25 94 GLY A N 1
ATOM 760 C CA . GLY A 1 94 ? -9.773 -6.231 14.212 1.00 88.25 94 GLY A CA 1
ATOM 761 C C . GLY A 1 94 ? -8.534 -6.822 14.872 1.00 88.25 94 GLY A C 1
ATOM 762 O O . GLY A 1 94 ? -8.106 -7.904 14.479 1.00 88.25 94 GLY A O 1
ATOM 763 N N . LEU A 1 95 ? -7.947 -6.111 15.843 1.00 79.38 9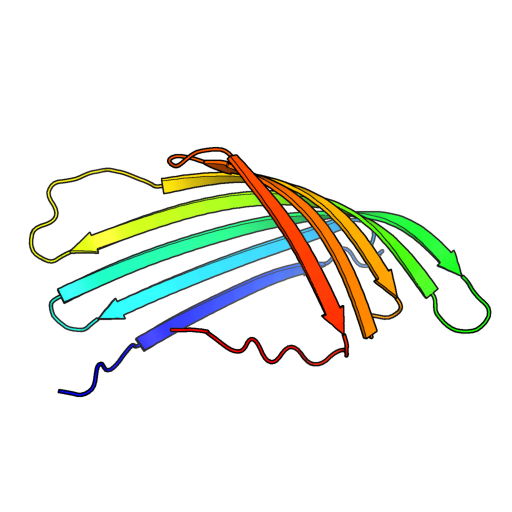5 LEU A N 1
ATOM 764 C CA . LEU A 1 95 ? -6.779 -6.548 16.636 1.00 79.38 95 LEU A CA 1
ATOM 765 C C . LEU A 1 95 ? -5.590 -7.128 15.838 1.00 79.38 95 LEU A C 1
ATOM 767 O O . LEU A 1 95 ? -4.869 -7.980 16.345 1.00 79.38 95 LEU A O 1
ATOM 771 N N . ASN A 1 96 ? -5.370 -6.714 14.584 1.00 71.50 96 ASN A N 1
ATOM 772 C CA . ASN A 1 96 ? -4.429 -7.379 13.661 1.00 71.50 96 ASN A CA 1
ATOM 773 C C . ASN A 1 96 ? -4.681 -8.882 13.417 1.00 71.50 96 ASN A C 1
ATOM 775 O O . ASN A 1 96 ? -3.901 -9.514 12.705 1.00 71.50 96 ASN A O 1
ATOM 779 N N . LEU A 1 97 ? -5.771 -9.436 13.948 1.00 81.06 97 LEU A N 1
ATOM 780 C CA . LEU A 1 97 ? -6.212 -10.810 13.731 1.00 81.06 97 LEU A CA 1
ATOM 781 C C . LEU A 1 97 ? -6.938 -10.930 12.399 1.00 81.06 97 LEU A C 1
ATOM 783 O O . LEU A 1 97 ? -6.715 -11.875 11.657 1.00 81.06 97 LEU A O 1
ATOM 787 N N . ILE A 1 98 ? -7.786 -9.952 12.087 1.00 87.25 98 ILE A N 1
ATOM 788 C CA . ILE A 1 98 ? -8.565 -9.928 10.852 1.00 87.25 98 ILE A CA 1
ATOM 789 C C . ILE A 1 98 ? -8.374 -8.569 10.198 1.00 87.25 98 ILE A C 1
ATOM 791 O O . ILE A 1 98 ? -8.458 -7.529 10.855 1.00 87.25 98 ILE A O 1
ATOM 795 N N . THR A 1 99 ? -8.087 -8.548 8.899 1.00 89.88 99 THR A N 1
ATOM 796 C CA . THR A 1 99 ? -8.060 -7.309 8.119 1.00 89.88 99 THR A CA 1
ATOM 797 C C . THR A 1 99 ? -8.751 -7.487 6.780 1.00 89.88 99 THR A C 1
ATOM 799 O O . THR A 1 99 ? -8.354 -8.333 5.990 1.00 89.88 99 THR A O 1
ATOM 802 N N . SER A 1 100 ? -9.725 -6.628 6.500 1.00 92.81 100 SER A N 1
ATOM 803 C CA . SER A 1 100 ? -10.389 -6.532 5.198 1.00 92.81 100 SER A CA 1
ATOM 804 C C . SER A 1 100 ? -10.009 -5.221 4.520 1.00 92.81 100 SER A C 1
ATOM 806 O O . SER A 1 100 ? -9.929 -4.193 5.195 1.00 92.81 100 SER A O 1
ATOM 808 N N . ARG A 1 101 ? -9.772 -5.235 3.206 1.00 93.06 101 ARG A N 1
ATOM 809 C CA . ARG A 1 101 ? -9.503 -4.040 2.394 1.00 93.06 101 ARG A CA 1
ATOM 810 C C . ARG A 1 101 ? -10.231 -4.098 1.065 1.00 93.06 101 ARG A C 1
ATOM 812 O O . ARG A 1 101 ? -10.277 -5.149 0.430 1.00 93.06 101 ARG A O 1
ATOM 819 N N . VAL A 1 102 ? -10.699 -2.939 0.628 1.00 95.88 102 VAL A N 1
ATOM 820 C CA . VAL A 1 102 ? -11.209 -2.715 -0.724 1.00 95.88 102 VAL A CA 1
ATOM 821 C C . VAL A 1 102 ? -10.485 -1.507 -1.289 1.00 95.88 102 VAL A C 1
ATOM 823 O O . VAL A 1 102 ? -10.445 -0.468 -0.630 1.00 95.88 102 VAL A O 1
ATOM 826 N N . SER A 1 103 ? -9.901 -1.632 -2.479 1.00 95.19 103 SER A N 1
ATOM 827 C CA . SER A 1 103 ? -9.153 -0.536 -3.098 1.00 95.19 103 SER A CA 1
ATOM 828 C C . SER A 1 103 ? -9.255 -0.486 -4.607 1.00 95.19 103 SER A C 1
ATOM 830 O O . SER A 1 103 ? -9.421 -1.507 -5.266 1.00 95.19 103 SER A O 1
ATOM 832 N N . LEU A 1 104 ? -9.052 0.712 -5.142 1.00 94.62 104 LEU A N 1
ATOM 833 C CA . LEU A 1 104 ? -8.930 0.991 -6.562 1.00 94.62 104 LEU A CA 1
ATOM 834 C C . LEU A 1 104 ? -7.543 1.584 -6.815 1.00 94.62 104 LEU A C 1
ATOM 836 O O . LEU A 1 104 ? -7.160 2.564 -6.179 1.00 94.62 104 LEU A O 1
ATOM 840 N N . PHE A 1 105 ? -6.799 0.980 -7.735 1.00 93.25 105 PHE A N 1
ATOM 841 C CA . PHE A 1 105 ? -5.485 1.450 -8.165 1.00 93.25 105 PHE A CA 1
ATOM 842 C C . PHE A 1 105 ? -5.457 1.579 -9.681 1.00 93.25 105 PHE A C 1
ATOM 844 O O . PHE A 1 105 ? -5.959 0.705 -10.379 1.00 93.25 105 PHE A O 1
ATOM 851 N N . SER A 1 106 ? -4.870 2.656 -10.186 1.00 93.50 106 SER A N 1
ATOM 852 C CA . SER A 1 106 ? -4.668 2.904 -11.611 1.00 93.50 106 SER A CA 1
ATOM 853 C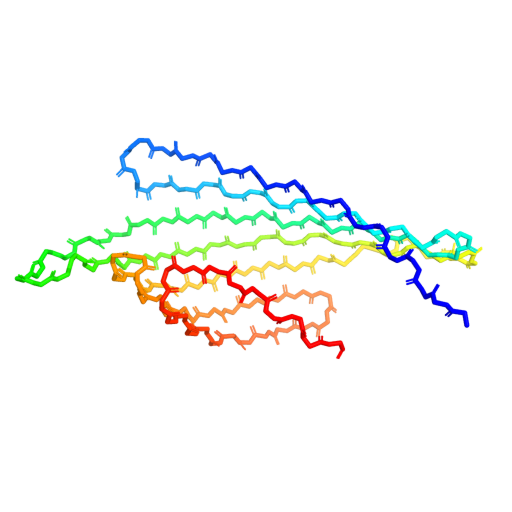 C . SER A 1 106 ? -3.189 3.086 -11.901 1.00 93.50 106 SER A C 1
ATOM 855 O O . SER A 1 106 ? -2.453 3.648 -11.095 1.00 93.50 106 SER A O 1
ATOM 857 N N . GLY A 1 107 ? -2.737 2.609 -13.051 1.00 88.56 107 GLY A N 1
ATOM 858 C CA . GLY A 1 107 ? -1.361 2.794 -13.490 1.00 88.56 107 GLY A CA 1
ATOM 859 C C . GLY A 1 107 ? -1.230 2.675 -14.997 1.00 88.56 107 GLY A C 1
ATOM 860 O O . GLY A 1 107 ? -2.222 2.689 -15.722 1.00 88.56 107 GLY A O 1
ATOM 861 N N . SER A 1 108 ? 0.007 2.496 -15.460 1.00 82.12 108 SER A N 1
ATOM 862 C CA . SER A 1 108 ? 0.339 2.376 -16.894 1.00 82.12 108 SER A CA 1
ATOM 863 C C . SER A 1 108 ? -0.489 1.338 -17.671 1.00 82.12 108 SER A C 1
ATOM 865 O O . SER A 1 108 ? -0.724 1.516 -18.861 1.00 82.12 108 SER A O 1
ATOM 867 N N . ASN A 1 109 ? -0.985 0.297 -16.997 1.00 79.50 109 ASN A N 1
ATOM 868 C CA . ASN A 1 109 ? -1.734 -0.806 -17.607 1.00 79.50 109 ASN A CA 1
ATOM 869 C C . ASN A 1 109 ? -3.248 -0.754 -17.308 1.00 79.50 109 ASN A C 1
ATOM 871 O O . ASN A 1 109 ? -3.930 -1.767 -17.451 1.00 79.50 109 ASN A O 1
ATOM 875 N N . GLY A 1 110 ? -3.764 0.389 -16.842 1.00 88.62 110 GLY A N 1
ATOM 876 C CA . GLY A 1 110 ? -5.180 0.593 -16.522 1.00 88.62 110 GLY A CA 1
ATOM 877 C C . GLY A 1 110 ? -5.535 0.450 -15.038 1.00 88.62 110 GLY A C 1
ATOM 878 O O . GLY A 1 110 ? -4.668 0.283 -14.174 1.00 88.62 110 GLY A O 1
ATOM 879 N N . ALA A 1 111 ? -6.836 0.549 -14.750 1.00 92.31 111 ALA A N 1
ATOM 880 C CA . ALA A 1 111 ? -7.391 0.527 -13.399 1.00 92.31 111 ALA A CA 1
ATOM 881 C C . ALA A 1 111 ? -7.731 -0.893 -12.915 1.00 92.31 111 ALA A C 1
ATOM 883 O O . ALA A 1 111 ? -8.141 -1.753 -13.692 1.00 92.31 111 ALA A O 1
ATOM 884 N N . ARG A 1 112 ? -7.571 -1.136 -11.612 1.00 92.00 112 ARG A N 1
ATOM 885 C CA . ARG A 1 112 ? -7.775 -2.429 -10.948 1.00 92.00 112 ARG A CA 1
ATOM 886 C C . ARG A 1 112 ? -8.477 -2.239 -9.612 1.00 92.00 112 ARG A C 1
ATOM 888 O O . ARG A 1 112 ? -8.014 -1.466 -8.771 1.00 92.00 112 ARG A O 1
ATOM 895 N N . ILE A 1 113 ? -9.551 -2.994 -9.399 1.00 92.94 113 ILE A N 1
ATOM 896 C CA . ILE A 1 113 ? -10.214 -3.113 -8.098 1.00 92.94 113 ILE A CA 1
ATOM 897 C C . ILE A 1 113 ? -9.632 -4.331 -7.382 1.00 92.94 113 ILE A C 1
ATOM 899 O O . ILE A 1 113 ? -9.505 -5.398 -7.976 1.00 92.94 113 ILE A O 1
ATOM 903 N N . ASN A 1 114 ? -9.280 -4.174 -6.110 1.00 91.62 114 ASN A N 1
ATOM 904 C CA . ASN A 1 114 ? -8.736 -5.241 -5.282 1.00 91.62 114 ASN A CA 1
ATOM 905 C C . ASN A 1 114 ? -9.586 -5.429 -4.029 1.00 91.62 114 ASN A C 1
ATOM 907 O O . ASN A 1 114 ? -9.896 -4.465 -3.326 1.00 91.62 114 ASN A O 1
ATOM 911 N N . PHE A 1 115 ? -9.869 -6.689 -3.713 1.00 94.06 115 PHE A N 1
ATOM 912 C CA . PHE A 1 115 ? -10.497 -7.116 -2.470 1.00 94.06 115 PHE A CA 1
ATOM 913 C C . PHE A 1 115 ? -9.501 -8.001 -1.734 1.00 94.06 115 PHE A C 1
ATOM 915 O O . PHE A 1 115 ? -9.035 -8.999 -2.276 1.00 94.06 115 PHE A O 1
ATOM 922 N N . ASN A 1 116 ? -9.128 -7.610 -0.520 1.00 90.00 116 ASN A N 1
ATOM 923 C CA . ASN A 1 116 ? -8.149 -8.341 0.273 1.00 90.00 116 ASN A CA 1
ATOM 924 C C . ASN A 1 116 ? -8.759 -8.688 1.621 1.00 90.00 116 ASN A C 1
ATOM 926 O O . ASN A 1 116 ? -9.171 -7.797 2.362 1.00 90.00 116 ASN A O 1
ATOM 930 N N . PHE A 1 117 ? -8.741 -9.968 1.960 1.00 88.69 117 PHE A N 1
ATOM 931 C CA . PHE A 1 117 ? -9.071 -10.456 3.287 1.00 88.69 117 PHE A CA 1
ATOM 932 C C . PHE A 1 117 ? -7.846 -11.166 3.855 1.00 88.69 117 PHE A C 1
ATOM 934 O O . PHE A 1 117 ? -7.226 -11.983 3.179 1.00 88.69 117 PHE A O 1
ATOM 941 N N . LYS A 1 118 ? -7.467 -10.817 5.080 1.00 84.25 118 LYS A N 1
ATOM 942 C CA . LYS A 1 118 ? -6.391 -11.468 5.820 1.00 84.25 118 LYS A CA 1
ATOM 943 C C . LYS A 1 118 ? -6.950 -11.974 7.138 1.00 84.25 118 LYS A C 1
ATOM 945 O O . LYS A 1 118 ? -7.399 -11.165 7.950 1.00 84.25 118 LYS A O 1
ATOM 950 N N . GLU A 1 119 ? -6.849 -13.279 7.339 1.00 78.00 119 GLU A N 1
ATOM 951 C CA . GLU A 1 119 ? -7.137 -13.961 8.596 1.00 78.00 119 GLU A CA 1
ATOM 952 C C . GLU A 1 119 ? -5.821 -14.360 9.281 1.00 78.00 119 GLU A C 1
ATOM 954 O O . GLU A 1 119 ? -4.851 -14.711 8.610 1.00 78.00 119 GLU A O 1
ATOM 959 N N . PHE A 1 120 ? -5.794 -14.269 10.609 1.00 68.56 120 PHE A N 1
ATOM 960 C CA . PHE A 1 120 ? -4.669 -14.519 11.511 1.00 68.56 120 PHE A CA 1
ATOM 961 C C . PHE A 1 120 ? -3.423 -13.616 11.363 1.00 68.56 120 PHE A C 1
ATOM 963 O O . PHE A 1 120 ? -2.846 -13.360 10.301 1.00 68.56 120 PHE A O 1
ATOM 970 N N . GLY A 1 121 ? -2.972 -13.122 12.518 1.00 55.47 121 GLY A N 1
ATOM 971 C CA . GLY A 1 121 ? -1.867 -12.182 12.692 1.00 55.47 121 GLY A CA 1
ATOM 972 C C . GLY A 1 121 ? -0.472 -12.809 12.629 1.00 55.47 121 GLY A C 1
ATOM 973 O O . GLY A 1 121 ? 0.345 -12.506 13.479 1.00 55.47 121 GLY A O 1
ATOM 974 N N . PHE A 1 122 ? -0.173 -13.637 11.626 1.00 51.22 122 PHE A N 1
ATOM 975 C CA . PHE A 1 122 ? 1.200 -13.970 11.219 1.00 51.22 122 PHE A CA 1
ATOM 976 C C . PHE A 1 122 ? 1.229 -14.006 9.690 1.00 51.22 122 PHE A C 1
ATOM 978 O O . PHE A 1 122 ? 0.590 -14.831 9.049 1.00 51.22 122 PHE A O 1
ATOM 985 N N . GLY A 1 123 ? 1.879 -13.018 9.073 1.00 40.25 123 GLY A N 1
ATOM 986 C CA . GLY A 1 123 ? 1.931 -12.912 7.618 1.00 40.25 123 GLY A CA 1
ATOM 987 C C . GLY A 1 123 ? 2.905 -13.914 7.010 1.00 40.25 123 GLY A C 1
ATOM 988 O O . GLY A 1 123 ? 4.054 -13.558 6.789 1.00 40.25 123 GLY A O 1
ATOM 989 N N . MET A 1 124 ? 2.444 -15.117 6.672 1.00 36.22 124 MET A N 1
ATOM 990 C CA . MET A 1 124 ? 3.059 -15.882 5.587 1.00 36.22 124 MET A CA 1
ATOM 991 C C . MET A 1 124 ? 2.448 -15.412 4.268 1.00 36.22 124 MET A C 1
ATOM 993 O O . MET A 1 124 ? 1.296 -15.698 3.954 1.00 36.22 124 MET A O 1
ATOM 997 N N . GLN A 1 125 ? 3.220 -14.640 3.506 1.00 44.91 125 GLN A N 1
ATOM 998 C CA . GLN A 1 125 ? 2.898 -14.317 2.122 1.00 44.91 125 GLN A CA 1
ATOM 999 C C . GLN A 1 125 ? 3.309 -15.517 1.260 1.00 44.91 125 GLN A C 1
ATOM 1001 O O . GLN A 1 125 ? 4.482 -15.657 0.918 1.00 44.91 125 GLN A O 1
ATOM 1006 N N . LEU A 1 126 ? 2.362 -16.407 0.948 1.00 27.64 126 LEU A N 1
ATOM 1007 C CA . LEU A 1 126 ? 2.577 -17.442 -0.063 1.00 27.64 126 LEU A CA 1
ATOM 1008 C C . LEU A 1 126 ? 2.652 -16.749 -1.430 1.00 27.64 126 LEU A C 1
ATOM 1010 O O . LEU A 1 126 ? 1.698 -16.101 -1.859 1.00 27.64 126 LEU A O 1
ATOM 1014 N N . TRP A 1 127 ? 3.803 -16.834 -2.091 1.00 30.36 127 TRP A N 1
ATOM 1015 C CA . TRP A 1 127 ? 3.908 -16.474 -3.502 1.00 30.36 127 TRP A CA 1
ATOM 1016 C C . TRP A 1 127 ? 3.205 -17.555 -4.326 1.00 30.36 127 TRP A C 1
ATOM 1018 O O . TRP A 1 127 ? 3.525 -18.731 -4.175 1.00 30.36 127 TRP A O 1
ATOM 1028 N N . SER A 1 128 ? 2.289 -17.165 -5.214 1.00 29.06 128 SER A N 1
ATOM 1029 C CA . SER A 1 128 ? 2.066 -17.944 -6.433 1.00 29.06 128 SER A CA 1
ATOM 1030 C C . SER A 1 128 ? 3.105 -17.472 -7.440 1.00 29.06 128 SER A C 1
ATOM 1032 O O . SER A 1 128 ? 3.198 -16.269 -7.697 1.00 29.06 128 SER A O 1
ATOM 1034 N N . THR A 1 129 ? 3.913 -18.412 -7.930 1.00 48.91 129 T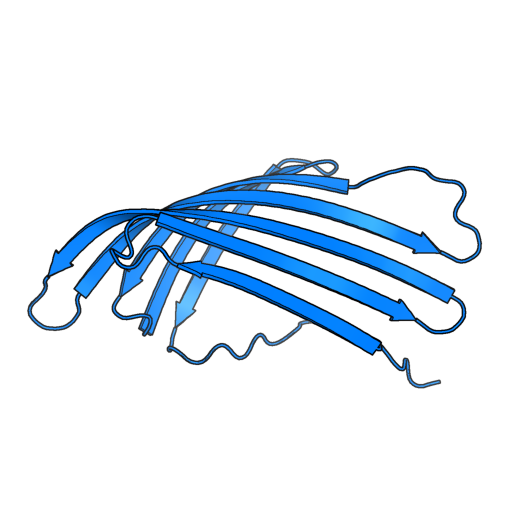HR A N 1
ATOM 1035 C CA . THR A 1 129 ? 4.803 -18.233 -9.087 1.00 48.91 129 THR A CA 1
ATOM 1036 C C . THR A 1 129 ? 4.035 -17.840 -10.334 1.00 48.91 129 THR A C 1
ATOM 1038 O O . THR A 1 129 ? 2.876 -18.302 -10.451 1.00 48.91 129 THR A O 1
#

Secondary structure (DSSP, 8-state):
----EEEEEEEEEEE-TTSSEEEEEEEEEEEETTTEEEEEEEEEEEEEEEEE--SS--EEEEEEEEEEEEEEEETT------EEEEEEEEEEEETTTEEEEEEEEEETTEEEEEEEEEESSS---PPP-

Organism: NCBI:txid2698672

Sequence (129 aa):
MRKQDLGMWYQVFLFHPSGILVLGSKLKGHINFGKDFSLYQNTDLRLNIKRFKTNVIPIVVGVYGGFDYSRVWTAKDTSNLWHTSYGGGIYVNGLNLITSRVSLFSGSNGARINFNFKEFGFGMQLWST

Foldseek 3Di:
DDFPKDKDKDKDWDADPVNQKIKIKIWIWIDGPPWKIKIKIKIKIWGFDDWDDDPPWIKTKTKMKMKMWMDMDTPPDPDPDIKIKIWMWIWMDTVLQKIWIWMWMQIPVGIDIDTDIDHGNDDPPDDDD

Radius of gyration: 17.68 Å; chains: 1; bounding box: 40×33×49 Å